Protein AF-A0A8J7HTX7-F1 (afdb_monomer_lite)

pLDDT: mean 82.05, std 14.19, range [41.53, 94.25]

Secondary structure (DSSP, 8-state):
-------EEEE-S--TTS-GGGGSTT--EEEETT---TT------------------

InterPr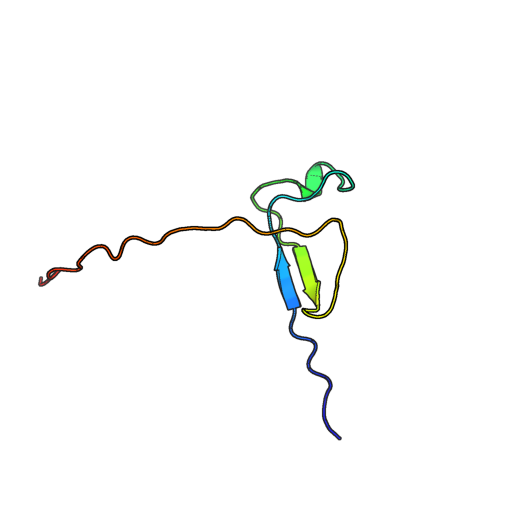o domains:
  IPR005532 Sulfatase-modifying factor enzyme-like domain [PF03781] (3-45)
  IPR016187 C-type lectin fold [SSF56436] (5-46)
  IPR042095 Sulfatase-modifying factor enzyme superfamily [G3DSA:3.90.1580.10] (2-46)

Structure (mmCIF, N/CA/C/O backbone):
data_AF-A0A8J7HTX7-F1
#
_entry.id   AF-A0A8J7HTX7-F1
#
loop_
_atom_site.group_PDB
_atom_site.id
_atom_site.type_symbol
_atom_site.label_atom_id
_atom_site.label_alt_id
_atom_site.label_comp_id
_atom_site.label_asym_id
_atom_site.label_entity_id
_atom_site.label_seq_id
_atom_site.pdbx_PDB_ins_code
_atom_site.Cartn_x
_atom_site.Cartn_y
_atom_site.Cartn_z
_atom_site.occupancy
_atom_site.B_iso_or_equiv
_atom_site.auth_seq_id
_atom_site.auth_comp_id
_atom_site.auth_asym_id
_atom_site.auth_atom_id
_atom_site.pdbx_PDB_model_num
ATOM 1 N N . MET A 1 1 ? -8.870 6.049 -33.088 1.00 41.53 1 MET A N 1
ATOM 2 C CA . MET A 1 1 ? -7.662 5.622 -32.346 1.00 41.53 1 MET A CA 1
ATOM 3 C C . MET A 1 1 ? -7.954 5.715 -30.856 1.00 41.53 1 MET A C 1
ATOM 5 O O . MET A 1 1 ? -7.907 6.806 -30.298 1.00 41.53 1 MET A O 1
ATOM 9 N N . GLU A 1 2 ? -8.340 4.608 -30.225 1.00 54.31 2 GLU A N 1
ATOM 10 C CA . GLU A 1 2 ? -8.625 4.582 -28.787 1.00 54.31 2 GLU A CA 1
ATOM 11 C C . GLU A 1 2 ? -7.318 4.671 -27.992 1.00 54.31 2 GLU A C 1
ATOM 13 O O . GLU A 1 2 ? -6.448 3.804 -28.071 1.00 54.31 2 GLU A O 1
ATOM 18 N N . LYS A 1 3 ? -7.150 5.761 -27.238 1.00 54.03 3 LYS A N 1
ATOM 19 C CA . LYS A 1 3 ? -6.051 5.902 -26.282 1.00 54.03 3 LYS A CA 1
ATOM 20 C C . LYS A 1 3 ? -6.252 4.887 -25.156 1.00 54.03 3 LYS A C 1
ATOM 22 O O . LYS A 1 3 ? -7.221 4.979 -24.407 1.00 54.03 3 LYS A O 1
ATOM 27 N N . TRP A 1 4 ? -5.291 3.985 -24.973 1.00 66.81 4 TRP A N 1
ATOM 28 C CA . TRP A 1 4 ? -5.171 3.160 -23.771 1.00 66.81 4 TRP A CA 1
ATOM 29 C C . TRP A 1 4 ? -4.883 4.044 -22.551 1.00 66.81 4 TRP A C 1
ATOM 31 O O . TRP A 1 4 ? -3.731 4.296 -22.196 1.00 66.81 4 TRP A O 1
ATOM 41 N N . VAL A 1 5 ? -5.928 4.547 -21.894 1.00 69.62 5 VAL A N 1
ATOM 42 C CA . VAL A 1 5 ? -5.777 5.278 -20.631 1.00 69.62 5 VAL A CA 1
ATOM 43 C C . VAL A 1 5 ? -5.463 4.271 -19.526 1.00 69.62 5 VAL A C 1
ATOM 45 O O . VAL A 1 5 ? -6.361 3.700 -18.904 1.00 69.62 5 VAL A O 1
ATOM 48 N N . LYS A 1 6 ? -4.173 4.058 -19.247 1.00 71.88 6 LYS A N 1
ATOM 49 C CA . LYS A 1 6 ? -3.749 3.341 -18.039 1.00 71.88 6 LYS A CA 1
ATOM 50 C C . LYS A 1 6 ? -4.143 4.164 -16.814 1.00 71.88 6 LYS A C 1
ATOM 52 O O . LYS A 1 6 ? -3.551 5.199 -16.520 1.00 71.88 6 LYS A O 1
ATOM 57 N N . ARG A 1 7 ? -5.166 3.707 -16.086 1.00 83.12 7 ARG A N 1
ATOM 58 C CA . ARG A 1 7 ? -5.558 4.306 -14.803 1.00 83.12 7 ARG A CA 1
ATOM 59 C C . ARG A 1 7 ? -4.644 3.782 -13.701 1.00 83.12 7 ARG A C 1
ATOM 61 O O . ARG A 1 7 ? -4.722 2.610 -13.328 1.00 83.12 7 ARG A O 1
ATOM 68 N N . T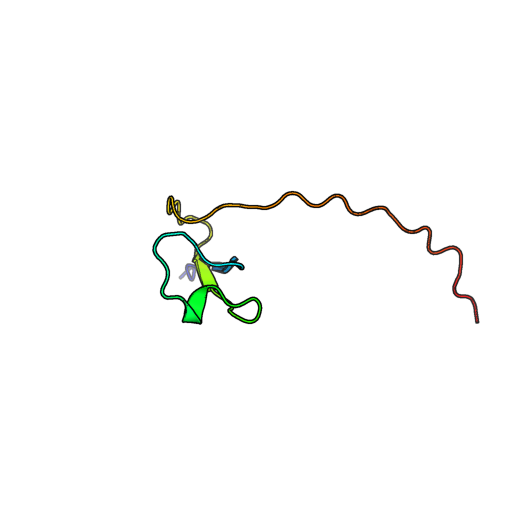YR A 1 8 ? -3.806 4.665 -13.174 1.00 88.56 8 TYR A N 1
ATOM 69 C CA . TYR A 1 8 ? -2.956 4.376 -12.027 1.00 88.56 8 TYR A CA 1
ATOM 70 C C . TYR A 1 8 ? -3.741 4.500 -10.717 1.00 88.56 8 TYR A C 1
ATOM 72 O O . TYR A 1 8 ? -4.599 5.371 -10.571 1.00 88.56 8 TYR A O 1
ATOM 80 N N . ARG A 1 9 ? -3.444 3.630 -9.749 1.00 87.56 9 ARG A N 1
ATOM 81 C CA . ARG A 1 9 ? -3.947 3.723 -8.374 1.00 87.56 9 ARG A CA 1
ATOM 82 C C . ARG A 1 9 ? -2.818 4.097 -7.427 1.00 87.56 9 ARG A C 1
ATOM 84 O O . ARG A 1 9 ? -1.702 3.602 -7.563 1.00 87.56 9 ARG A O 1
ATOM 91 N N . LEU A 1 10 ? -3.140 4.965 -6.470 1.00 89.75 10 LEU A N 1
ATOM 92 C CA . LEU A 1 10 ? -2.223 5.371 -5.414 1.00 89.75 10 LEU A CA 1
ATOM 93 C C . LEU A 1 10 ? -2.031 4.227 -4.412 1.00 89.75 10 LEU A C 1
ATOM 95 O O . LEU A 1 10 ? -3.003 3.676 -3.900 1.00 89.75 10 LEU A O 1
ATOM 99 N N . LEU A 1 11 ? -0.775 3.939 -4.096 1.00 91.44 11 LEU A N 1
ATOM 100 C CA . LEU A 1 11 ? -0.338 2.991 -3.082 1.00 91.44 11 LEU A CA 1
ATOM 101 C C . LEU A 1 11 ? 0.433 3.728 -1.983 1.00 91.44 11 LEU A C 1
ATOM 103 O O . LEU A 1 11 ? 1.132 4.713 -2.243 1.00 91.44 11 LEU A O 1
ATOM 107 N N . ARG A 1 12 ? 0.296 3.246 -0.746 1.00 92.62 12 ARG A N 1
ATOM 108 C CA . ARG A 1 12 ? 0.871 3.841 0.470 1.00 92.62 12 ARG A CA 1
ATOM 109 C C . ARG A 1 12 ? 1.565 2.779 1.321 1.00 92.62 12 ARG A C 1
ATOM 111 O O . ARG A 1 12 ? 1.245 1.603 1.205 1.00 92.62 12 ARG A O 1
ATOM 118 N N . GLY A 1 13 ? 2.483 3.215 2.184 1.00 91.88 13 GLY A N 1
ATOM 119 C CA . GLY A 1 13 ? 3.109 2.385 3.225 1.00 91.88 13 GLY A CA 1
ATOM 120 C C . GLY A 1 13 ? 4.388 1.645 2.817 1.00 91.88 13 GLY A C 1
ATOM 121 O O . GLY A 1 13 ? 5.192 1.336 3.686 1.00 91.88 13 GLY A O 1
ATOM 122 N N . GLY A 1 14 ? 4.624 1.422 1.520 1.00 92.38 14 GLY A N 1
ATOM 123 C CA . GLY A 1 14 ? 5.760 0.615 1.057 1.00 92.38 14 GLY A CA 1
ATOM 124 C C . GLY A 1 14 ? 5.555 -0.888 1.297 1.00 92.38 14 GLY A C 1
ATOM 125 O O . GLY A 1 14 ? 4.471 -1.329 1.669 1.00 92.38 14 GLY A O 1
ATOM 126 N N . SER A 1 15 ? 6.594 -1.674 1.030 1.00 91.62 15 SER A N 1
ATOM 127 C CA . SER A 1 15 ? 6.621 -3.138 1.126 1.00 91.62 15 SER A CA 1
ATOM 128 C C . SER A 1 15 ? 8.002 -3.610 1.583 1.00 91.62 15 SER A C 1
ATOM 130 O O . SER A 1 15 ? 8.947 -2.820 1.619 1.00 91.62 15 SER A O 1
ATOM 132 N N . TRP A 1 16 ? 8.134 -4.900 1.894 1.00 91.19 16 TRP A N 1
ATOM 133 C CA . TRP A 1 16 ? 9.381 -5.512 2.368 1.00 91.19 16 TRP A CA 1
ATOM 134 C C . TRP A 1 16 ? 10.579 -5.303 1.421 1.00 91.19 16 TRP A C 1
ATOM 136 O O . TRP A 1 16 ? 11.712 -5.270 1.885 1.00 91.19 16 TRP A O 1
ATOM 146 N N . ASN A 1 17 ? 10.337 -5.106 0.118 1.00 92.00 17 ASN A N 1
ATOM 147 C CA . ASN A 1 17 ? 11.376 -4.885 -0.895 1.00 92.00 17 ASN A CA 1
ATOM 148 C C . ASN A 1 17 ? 11.592 -3.398 -1.252 1.00 92.00 17 ASN A C 1
ATOM 150 O O . ASN A 1 17 ? 12.140 -3.067 -2.303 1.00 92.00 17 ASN A O 1
ATOM 154 N N . ASN A 1 18 ? 11.085 -2.454 -0.455 1.00 91.75 18 ASN A N 1
ATOM 155 C CA . ASN A 1 18 ? 11.257 -1.032 -0.746 1.00 91.75 18 ASN A CA 1
ATOM 156 C C . ASN A 1 18 ? 12.411 -0.402 0.039 1.00 91.75 18 ASN A C 1
ATOM 158 O O . ASN A 1 18 ? 12.623 -0.683 1.213 1.00 91.75 18 ASN A O 1
ATOM 162 N N . ASN A 1 19 ? 13.111 0.540 -0.608 1.00 93.38 19 ASN A N 1
ATOM 163 C CA . ASN A 1 19 ? 14.067 1.412 0.071 1.00 93.38 19 ASN A CA 1
ATOM 164 C C . ASN A 1 19 ? 13.362 2.163 1.224 1.00 93.38 19 ASN A C 1
ATOM 166 O O . ASN A 1 19 ? 12.252 2.660 1.004 1.00 93.38 19 ASN A O 1
ATOM 170 N N . PRO A 1 20 ? 13.995 2.336 2.401 1.00 90.38 20 PRO A N 1
ATOM 171 C CA . PRO A 1 20 ? 13.394 3.021 3.550 1.00 90.38 20 PRO A CA 1
ATOM 172 C C . PRO A 1 20 ? 12.767 4.389 3.236 1.00 90.38 20 PRO A C 1
ATOM 174 O O . PRO A 1 20 ? 11.731 4.749 3.797 1.00 90.38 20 PRO A O 1
ATOM 177 N N . ARG A 1 21 ? 13.324 5.147 2.279 1.00 90.19 21 ARG A N 1
ATOM 178 C CA . ARG A 1 21 ? 12.756 6.438 1.842 1.00 90.19 21 ARG A CA 1
ATOM 179 C C . ARG A 1 21 ? 11.355 6.308 1.226 1.00 90.19 21 ARG A C 1
ATOM 181 O O . ARG A 1 21 ? 10.563 7.250 1.326 1.00 90.19 21 ARG A O 1
ATOM 188 N N . ASN A 1 22 ? 11.039 5.158 0.636 1.00 89.75 22 ASN A N 1
ATOM 189 C CA . ASN A 1 22 ? 9.759 4.864 -0.011 1.00 89.75 22 ASN A CA 1
ATOM 190 C C . ASN A 1 22 ? 8.711 4.294 0.962 1.00 89.75 22 ASN A C 1
ATOM 192 O O . ASN A 1 22 ? 7.529 4.259 0.618 1.00 89.75 22 ASN A O 1
ATOM 196 N N . CYS A 1 23 ? 9.115 3.895 2.172 1.00 90.31 23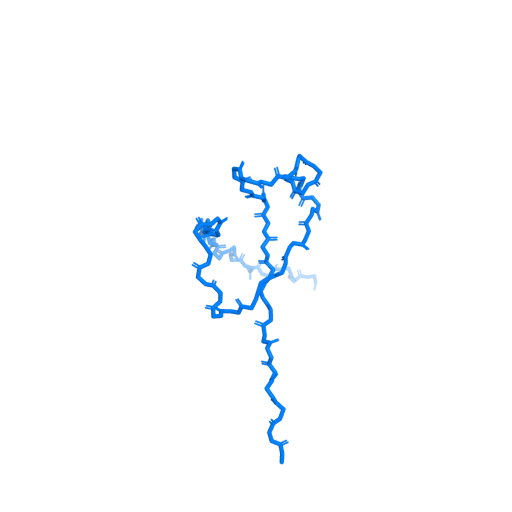 CYS A N 1
ATOM 197 C CA . CYS A 1 23 ? 8.220 3.393 3.224 1.00 90.31 23 CYS A CA 1
ATOM 198 C C . CYS A 1 23 ? 7.663 4.508 4.130 1.00 90.31 23 CYS A C 1
ATOM 200 O O . CYS A 1 23 ? 6.912 4.249 5.064 1.00 90.31 23 CYS A O 1
ATOM 202 N N . ARG A 1 24 ? 8.011 5.773 3.862 1.00 91.69 24 ARG A N 1
ATOM 203 C CA . ARG A 1 24 ? 7.508 6.929 4.618 1.00 91.69 24 ARG A CA 1
ATOM 204 C C . ARG A 1 24 ? 6.022 7.166 4.345 1.00 91.69 24 ARG A C 1
ATOM 206 O O . ARG A 1 24 ? 5.577 7.063 3.204 1.00 91.69 24 ARG A O 1
ATOM 213 N N . SER A 1 25 ? 5.283 7.622 5.356 1.00 90.62 25 SER A N 1
ATOM 214 C CA . SER A 1 25 ? 3.843 7.923 5.256 1.00 90.62 25 SER A CA 1
ATOM 215 C C . SER A 1 25 ? 3.500 8.929 4.149 1.00 90.62 25 SER A C 1
ATOM 217 O O . SER A 1 25 ? 2.458 8.821 3.502 1.00 90.62 25 SER A O 1
ATOM 219 N N . ALA A 1 26 ? 4.397 9.887 3.885 1.00 92.00 26 ALA A N 1
ATOM 220 C CA . ALA A 1 26 ? 4.219 10.890 2.837 1.00 92.00 26 ALA A CA 1
ATOM 221 C C . ALA A 1 26 ? 4.386 10.329 1.412 1.00 92.00 26 ALA A C 1
ATOM 223 O O . ALA A 1 26 ? 3.871 10.928 0.467 1.00 92.00 26 ALA A O 1
ATOM 224 N N . ASN A 1 27 ? 5.057 9.183 1.240 1.00 92.06 27 ASN A N 1
ATOM 225 C CA . ASN A 1 27 ? 5.365 8.641 -0.079 1.00 92.06 27 ASN A CA 1
ATOM 226 C C . ASN A 1 27 ? 4.093 8.238 -0.853 1.00 92.06 27 ASN A C 1
ATOM 228 O O . ASN A 1 27 ? 3.129 7.717 -0.279 1.00 92.06 27 ASN A O 1
ATOM 232 N N . ARG A 1 28 ? 4.087 8.506 -2.165 1.00 90.88 28 ARG A N 1
ATOM 233 C CA . ARG A 1 28 ? 2.955 8.306 -3.085 1.00 90.88 28 ARG A CA 1
ATOM 234 C C . ARG A 1 28 ? 3.394 7.433 -4.254 1.00 90.88 28 ARG A C 1
ATOM 236 O O . ARG A 1 28 ? 3.865 7.949 -5.260 1.00 90.88 28 ARG A O 1
ATOM 243 N N . ASN A 1 29 ? 3.228 6.121 -4.121 1.00 90.12 29 ASN A N 1
ATOM 244 C CA . ASN A 1 29 ? 3.544 5.185 -5.199 1.00 90.12 29 ASN A CA 1
ATOM 245 C C . ASN A 1 29 ? 2.334 4.999 -6.119 1.00 90.12 29 ASN A C 1
ATOM 247 O O . ASN A 1 29 ? 1.192 5.102 -5.673 1.00 90.12 29 ASN A O 1
ATOM 251 N N . TYR A 1 30 ? 2.576 4.691 -7.392 1.00 89.38 30 TYR A N 1
ATOM 252 C CA . TYR A 1 30 ? 1.524 4.503 -8.389 1.00 89.38 30 TYR A CA 1
ATOM 253 C C . TYR A 1 30 ? 1.775 3.238 -9.196 1.00 89.38 30 TYR A C 1
ATOM 255 O O . TYR A 1 30 ? 2.857 3.065 -9.744 1.00 89.38 30 TYR A O 1
ATOM 263 N N . ASN A 1 31 ? 0.754 2.391 -9.314 1.00 87.38 31 ASN A N 1
ATOM 264 C CA . ASN A 1 31 ? 0.769 1.224 -10.194 1.00 87.38 31 ASN A CA 1
ATOM 265 C C . ASN A 1 31 ? -0.472 1.224 -11.085 1.00 87.38 31 ASN A C 1
ATOM 267 O O . ASN A 1 31 ? -1.536 1.706 -10.683 1.00 87.38 31 ASN A O 1
ATOM 271 N N . ALA A 1 32 ? -0.334 0.686 -12.297 1.00 87.25 32 ALA A N 1
ATOM 272 C CA . ALA A 1 32 ? -1.477 0.425 -13.161 1.00 87.25 32 ALA A CA 1
ATOM 273 C C . ALA A 1 32 ? -2.410 -0.604 -12.496 1.00 87.25 32 ALA A C 1
ATOM 275 O O . ALA A 1 32 ? -1.963 -1.460 -11.732 1.00 87.25 32 ALA A O 1
ATOM 276 N N . ARG A 1 33 ? -3.721 -0.487 -12.731 1.00 81.75 33 ARG A N 1
ATOM 277 C CA . ARG A 1 33 ? -4.745 -1.284 -12.029 1.00 81.75 33 ARG A CA 1
ATOM 278 C C . ARG A 1 33 ? -4.652 -2.793 -12.294 1.00 81.75 33 ARG A C 1
ATOM 280 O O . ARG A 1 33 ? -5.098 -3.576 -11.463 1.00 81.75 33 ARG A O 1
ATOM 287 N N . ASP A 1 34 ? -4.112 -3.173 -13.441 1.00 84.62 34 ASP A N 1
ATOM 288 C CA . ASP A 1 34 ? -3.855 -4.542 -13.891 1.00 84.62 34 ASP A CA 1
ATOM 289 C C . ASP A 1 34 ? -2.549 -5.131 -13.332 1.00 84.62 34 ASP A C 1
ATOM 291 O O . ASP A 1 34 ? -2.309 -6.330 -13.469 1.00 84.62 34 ASP A O 1
ATOM 295 N N . ASN A 1 35 ? -1.721 -4.325 -12.659 1.00 84.50 35 ASN A N 1
ATOM 296 C CA . ASN A 1 35 ? -0.465 -4.781 -12.080 1.00 84.50 35 ASN A CA 1
ATOM 297 C C . ASN A 1 35 ? -0.706 -5.652 -10.833 1.00 84.50 35 ASN A C 1
ATOM 299 O O . ASN A 1 35 ? -1.084 -5.152 -9.772 1.00 84.50 35 ASN A O 1
ATOM 303 N N . ARG A 1 36 ? -0.433 -6.955 -10.959 1.00 84.75 36 ARG A N 1
ATOM 304 C CA . ARG A 1 36 ? -0.553 -7.968 -9.895 1.00 84.75 36 ARG A CA 1
ATOM 305 C C . ARG A 1 36 ? 0.780 -8.236 -9.187 1.00 84.75 36 ARG A C 1
ATOM 307 O O . ARG A 1 36 ? 1.190 -9.379 -9.025 1.00 84.75 36 ARG A O 1
ATOM 314 N N . ASN A 1 37 ? 1.478 -7.177 -8.793 1.00 87.50 37 ASN A N 1
ATOM 315 C CA . ASN A 1 37 ? 2.732 -7.286 -8.051 1.00 87.50 37 ASN A CA 1
ATOM 316 C C . ASN A 1 37 ? 2.474 -7.826 -6.629 1.00 87.50 37 ASN A C 1
ATOM 318 O O . ASN A 1 37 ? 1.657 -7.272 -5.895 1.00 87.50 37 ASN A O 1
ATOM 322 N N . ASN A 1 38 ? 3.198 -8.874 -6.228 1.00 90.44 38 ASN A N 1
ATOM 323 C CA . ASN A 1 38 ? 3.091 -9.516 -4.910 1.00 90.44 38 ASN A CA 1
ATOM 324 C C . ASN A 1 38 ? 3.518 -8.617 -3.732 1.00 90.44 38 ASN A C 1
ATOM 326 O O . ASN A 1 38 ? 3.254 -8.942 -2.579 1.00 90.44 38 ASN A O 1
ATOM 330 N N . ASN A 1 39 ? 4.122 -7.464 -4.014 1.00 91.19 39 ASN A N 1
ATOM 331 C CA . ASN A 1 39 ? 4.478 -6.445 -3.029 1.00 91.19 39 ASN A CA 1
ATOM 332 C C . ASN A 1 39 ? 3.347 -5.435 -2.763 1.00 91.19 39 ASN A C 1
ATOM 334 O O . ASN A 1 39 ? 3.551 -4.453 -2.050 1.00 91.19 39 ASN A O 1
ATOM 338 N N . VAL A 1 40 ? 2.164 -5.631 -3.356 1.00 89.81 40 VAL A N 1
ATOM 339 C CA . VAL A 1 40 ? 1.010 -4.734 -3.226 1.00 89.81 40 VAL A CA 1
ATOM 340 C C . VAL A 1 40 ? -0.119 -5.426 -2.464 1.00 89.81 40 VAL A C 1
ATOM 342 O O . VAL A 1 40 ? -0.595 -6.481 -2.867 1.00 89.81 40 VAL A O 1
ATOM 345 N N . GLY A 1 41 ? -0.591 -4.786 -1.393 1.00 90.00 41 GLY A N 1
ATOM 346 C CA . GLY A 1 41 ? -1.747 -5.223 -0.604 1.00 90.00 41 GLY A CA 1
ATOM 347 C C . GLY A 1 41 ? -2.744 -4.090 -0.342 1.00 90.00 41 GLY A C 1
ATOM 348 O O . GLY A 1 41 ? -2.609 -2.987 -0.877 1.00 90.00 41 GLY A O 1
ATOM 349 N N . PHE A 1 42 ? -3.747 -4.350 0.501 1.00 90.94 42 PHE A N 1
ATOM 350 C CA . PHE A 1 42 ? -4.735 -3.358 0.934 1.00 90.94 42 PHE A CA 1
ATOM 351 C C . PHE A 1 42 ? -5.029 -3.478 2.433 1.00 90.94 42 PHE A C 1
ATOM 353 O O . PHE A 1 42 ? -4.882 -4.542 3.028 1.00 90.94 42 PHE A O 1
ATOM 360 N N . ARG A 1 43 ? -5.472 -2.374 3.041 1.00 92.00 43 ARG A N 1
ATOM 361 C CA . ARG A 1 43 ? -6.019 -2.345 4.401 1.00 92.00 43 ARG A CA 1
A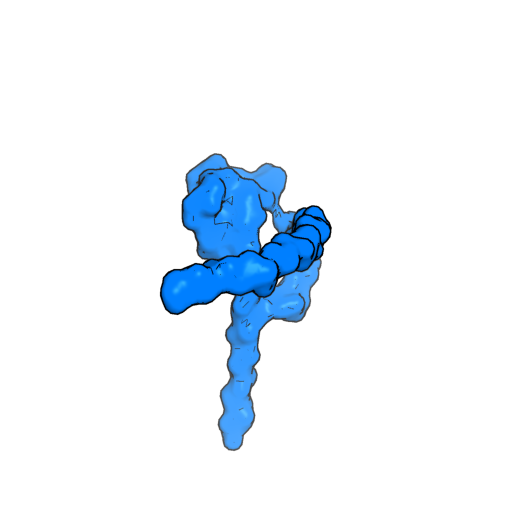TOM 362 C C . ARG A 1 43 ? -7.501 -2.012 4.305 1.00 92.00 43 ARG A C 1
ATOM 364 O O . ARG A 1 43 ? -7.859 -0.993 3.719 1.00 92.00 43 ARG A O 1
ATOM 371 N N . VAL A 1 44 ? -8.348 -2.869 4.864 1.00 94.25 44 VAL A N 1
ATOM 372 C CA . VAL A 1 44 ? -9.788 -2.604 4.960 1.00 94.25 44 VAL A CA 1
ATOM 373 C C . VAL A 1 44 ? -10.019 -1.513 6.001 1.00 94.25 44 VAL A C 1
ATOM 375 O O . VAL A 1 44 ? -9.401 -1.522 7.064 1.00 94.25 44 VAL A O 1
ATOM 378 N N . VAL A 1 45 ? -10.902 -0.569 5.687 1.00 91.94 45 VAL A N 1
ATOM 379 C CA . VAL A 1 45 ? -11.319 0.493 6.605 1.00 91.94 45 VAL A CA 1
ATOM 380 C C . VAL A 1 45 ? -12.839 0.496 6.657 1.00 91.94 45 VAL A C 1
ATOM 382 O O . VAL A 1 45 ? -13.495 0.511 5.617 1.00 91.94 45 VAL A O 1
ATOM 385 N N . VAL A 1 46 ? -13.396 0.492 7.867 1.00 94.00 46 VAL A N 1
ATOM 386 C CA . VAL A 1 46 ? -14.829 0.694 8.087 1.00 94.00 46 VAL A CA 1
ATOM 387 C C . VAL A 1 46 ? -15.052 2.176 8.338 1.00 9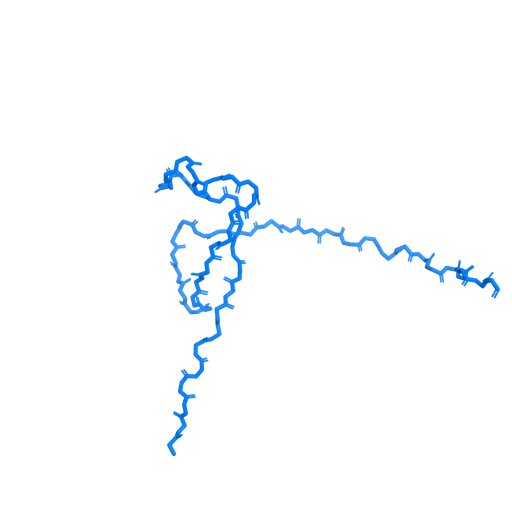4.00 46 VAL A C 1
ATOM 389 O O . VAL A 1 46 ? -14.519 2.738 9.293 1.00 94.00 46 VAL A O 1
ATOM 392 N N . VAL A 1 47 ? -15.842 2.818 7.483 1.00 89.06 47 VAL A N 1
ATOM 393 C CA . VAL A 1 47 ? -16.272 4.198 7.707 1.00 89.06 47 VAL A CA 1
ATOM 394 C C . VAL A 1 47 ? -17.586 4.139 8.468 1.00 89.06 47 VAL A C 1
ATOM 396 O O . VAL A 1 47 ? -18.599 3.687 7.934 1.00 89.06 47 VAL A O 1
ATOM 399 N N . ARG A 1 48 ? -17.590 4.593 9.724 1.00 86.69 48 ARG A N 1
ATOM 400 C CA . ARG A 1 48 ? -18.861 4.890 10.385 1.00 86.69 48 ARG A CA 1
ATOM 401 C C . ARG A 1 48 ? -19.449 6.100 9.675 1.00 86.69 48 ARG A C 1
ATOM 403 O O . ARG A 1 48 ? -18.776 7.120 9.553 1.00 86.69 48 ARG A O 1
ATOM 410 N N . ARG A 1 49 ? -20.696 5.999 9.215 1.00 76.31 49 ARG A N 1
ATOM 411 C CA . ARG A 1 49 ? -21.460 7.200 8.876 1.00 76.31 49 ARG A CA 1
ATOM 412 C C . ARG A 1 49 ? -21.599 7.983 10.176 1.00 76.31 49 ARG A C 1
ATOM 414 O O . ARG A 1 49 ? -22.374 7.582 11.039 1.00 76.31 49 ARG A O 1
ATOM 421 N N . SER A 1 50 ? -20.799 9.031 10.365 1.00 72.56 50 SER A N 1
ATOM 422 C CA . SER A 1 50 ? -21.144 10.023 11.372 1.00 72.56 50 SER A CA 1
ATOM 423 C C . SER A 1 50 ? -22.415 10.666 10.856 1.00 72.56 50 SER A C 1
ATOM 425 O O . SER A 1 50 ? -22.416 11.234 9.762 1.00 72.56 50 SER A O 1
ATOM 427 N N . THR A 1 51 ? -23.511 10.504 11.584 1.00 64.50 51 THR A N 1
ATOM 428 C CA . THR A 1 51 ? -24.730 11.242 11.305 1.00 64.50 51 THR A CA 1
ATOM 429 C C . THR A 1 51 ? -24.351 12.716 11.361 1.00 64.50 51 THR A C 1
ATOM 431 O O . THR A 1 51 ? -24.145 13.261 12.441 1.00 64.50 51 THR A O 1
ATOM 434 N N . LEU A 1 52 ? -24.209 13.361 10.200 1.00 64.25 52 LEU A N 1
ATOM 435 C CA . LEU A 1 52 ? -24.350 14.805 10.105 1.00 64.25 52 LEU A CA 1
ATOM 436 C C . LEU A 1 52 ? -25.832 15.077 10.357 1.00 64.25 52 LEU A C 1
ATOM 438 O O . LEU A 1 52 ? -26.596 15.360 9.441 1.00 64.25 52 LEU A O 1
ATOM 442 N N . LEU A 1 53 ? -26.2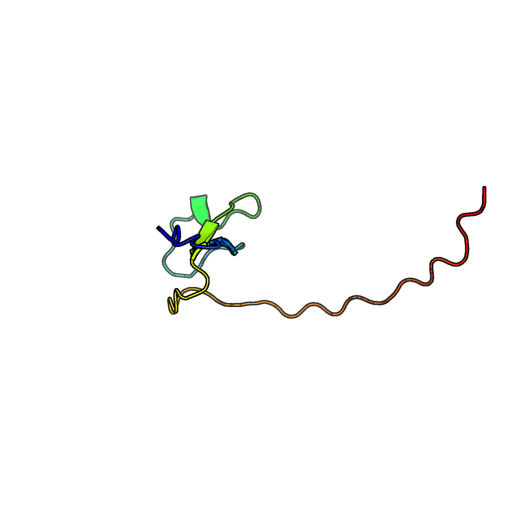54 14.946 11.614 1.00 60.47 53 LEU A N 1
ATOM 443 C CA . LEU A 1 53 ? -27.302 15.816 12.095 1.00 60.47 53 LEU A CA 1
ATOM 444 C C . LEU A 1 53 ? -26.644 17.189 12.097 1.00 60.47 53 LEU A C 1
ATOM 446 O O . LEU A 1 53 ? -25.935 17.548 13.027 1.00 60.47 53 LEU A O 1
ATOM 450 N N . CYS A 1 54 ? -26.843 17.895 10.984 1.00 56.84 54 CYS A N 1
ATOM 451 C CA . CYS A 1 54 ? -27.166 19.301 11.062 1.00 56.84 54 CYS A CA 1
ATOM 452 C C . CYS A 1 54 ? -26.097 20.122 11.813 1.00 56.84 54 CYS A C 1
ATOM 454 O O . CYS A 1 54 ? -26.317 20.615 12.915 1.00 56.84 54 CYS A O 1
ATOM 456 N N . GLN A 1 55 ? -24.958 20.357 11.155 1.00 57.12 55 GLN A N 1
ATOM 457 C CA . GLN A 1 55 ? -24.349 21.687 11.236 1.00 57.12 55 GLN A CA 1
ATOM 458 C C . GLN A 1 55 ? -25.270 22.653 10.469 1.00 57.12 55 GLN A C 1
ATOM 460 O O . GLN A 1 55 ? -24.941 23.079 9.368 1.00 57.12 55 GLN A O 1
ATOM 465 N N . ASN A 1 56 ? -26.463 22.912 11.013 1.00 47.19 56 ASN A N 1
ATOM 466 C CA . ASN A 1 56 ? -27.182 24.140 10.711 1.00 47.19 56 ASN A CA 1
ATOM 467 C C . ASN A 1 56 ? -26.546 25.189 11.618 1.00 47.19 56 ASN A C 1
ATOM 469 O O . ASN A 1 56 ? -26.726 25.147 12.837 1.00 47.19 56 ASN A O 1
ATOM 473 N N . TRP A 1 57 ? -25.746 26.051 11.003 1.00 46.97 57 TRP A N 1
ATOM 474 C CA . TRP A 1 57 ? -25.671 27.439 11.431 1.00 46.97 57 TRP A CA 1
ATOM 475 C C . TRP A 1 57 ? -26.835 28.183 10.785 1.00 46.97 57 TRP A C 1
ATOM 477 O O . TRP A 1 57 ? -27.120 27.875 9.603 1.00 46.97 57 TRP A O 1
#

Foldseek 3Di:
DDDPPQDKDWDAQWFPPDDPVCRDRPHTDIDGPPDPDPRDDDDDDDDDPPPPPDPPD

Sequence (57 aa):
MEKWVKRYRLLRGGSWNNNPRNCRSANRNYNARDNRNNNVGFRVVVVRRSTLLCQNW

Organism: NCBI:txid2794033

Radius of gyration: 17.51 Å; chains: 1; bounding box: 41×37×44 Å